Protein AF-A0A9Q9HU91-F1 (afdb_monomer_lite)

Radius of gyration: 11.98 Å; chains: 1; bounding box: 30×22×32 Å

Structure (mmCIF, N/CA/C/O backbone):
data_AF-A0A9Q9HU91-F1
#
_entry.id   AF-A0A9Q9HU91-F1
#
loop_
_atom_site.group_PDB
_atom_site.id
_atom_site.type_symbol
_atom_site.label_atom_id
_atom_site.label_alt_id
_atom_site.label_comp_id
_atom_site.label_asym_id
_atom_site.label_entity_id
_atom_site.label_seq_id
_atom_site.pdbx_PDB_ins_code
_atom_site.Cartn_x
_atom_site.Cartn_y
_atom_site.Cartn_z
_atom_site.occupancy
_atom_site.B_iso_or_equiv
_atom_site.auth_seq_id
_atom_site.auth_comp_id
_atom_site.auth_asym_id
_atom_site.auth_atom_id
_atom_site.pdbx_PDB_model_num
ATOM 1 N N . MET A 1 1 ? -18.610 10.916 9.228 1.00 46.19 1 MET A N 1
ATOM 2 C CA . MET A 1 1 ? -18.554 10.364 7.849 1.00 46.19 1 MET A CA 1
ATOM 3 C C . MET A 1 1 ? -17.146 10.348 7.216 1.00 46.19 1 MET A C 1
ATOM 5 O O . MET A 1 1 ? -17.035 9.986 6.052 1.00 46.19 1 MET A O 1
ATOM 9 N N . LEU A 1 2 ? -16.063 10.692 7.935 1.00 55.62 2 LEU A N 1
ATOM 10 C CA . LEU A 1 2 ? -14.687 10.605 7.403 1.00 55.62 2 LEU A CA 1
ATOM 11 C C . LEU A 1 2 ? -13.981 9.270 7.691 1.00 55.62 2 LEU A C 1
ATOM 13 O O . LEU A 1 2 ? -13.021 8.938 7.005 1.00 55.62 2 LEU A O 1
ATOM 17 N N . GLU A 1 3 ? -14.447 8.517 8.685 1.00 59.78 3 GLU A N 1
ATOM 18 C CA . GLU A 1 3 ? -13.731 7.351 9.213 1.00 59.78 3 GLU A CA 1
ATOM 19 C C . GLU A 1 3 ? -13.608 6.230 8.175 1.00 59.78 3 GLU A C 1
ATOM 21 O O . GLU A 1 3 ? -12.499 5.854 7.812 1.00 59.78 3 GLU A O 1
ATOM 26 N N . GLY A 1 4 ? -14.726 5.830 7.558 1.00 61.84 4 GLY A N 1
ATOM 27 C CA . GLY A 1 4 ? -14.709 4.833 6.484 1.00 61.84 4 GLY A CA 1
ATOM 28 C C . GLY A 1 4 ? -13.928 5.284 5.246 1.00 61.84 4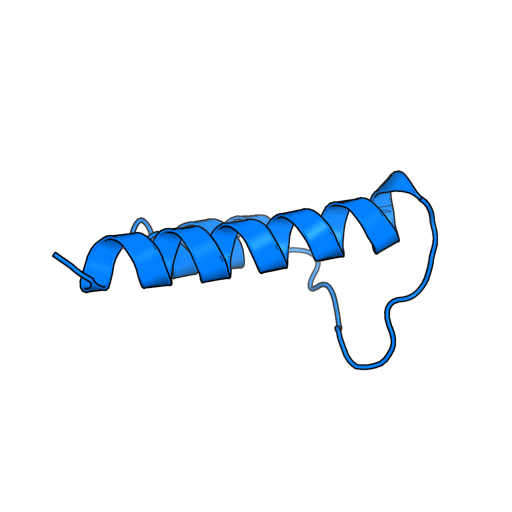 GLY A C 1
ATOM 29 O O . GLY A 1 4 ? -13.227 4.484 4.642 1.00 61.84 4 GLY A O 1
ATOM 30 N N . LYS A 1 5 ? -13.962 6.576 4.877 1.00 69.69 5 LYS A N 1
ATOM 31 C CA . LYS A 1 5 ? -13.186 7.075 3.723 1.00 69.69 5 LYS A CA 1
ATOM 32 C C . LYS A 1 5 ? -11.686 6.894 3.932 1.00 69.69 5 LYS A C 1
ATOM 34 O O . LYS A 1 5 ? -10.993 6.502 3.000 1.00 69.69 5 LYS A O 1
ATOM 39 N N . LYS A 1 6 ? -11.193 7.155 5.144 1.00 73.69 6 LYS A N 1
ATOM 40 C CA . LYS A 1 6 ? -9.774 7.006 5.480 1.00 73.69 6 LYS A CA 1
ATOM 41 C C . LYS A 1 6 ? -9.336 5.537 5.391 1.00 73.69 6 LYS A C 1
ATOM 43 O O . LYS A 1 6 ? -8.297 5.259 4.803 1.00 73.69 6 LYS A O 1
ATOM 48 N N . THR A 1 7 ? -10.172 4.617 5.868 1.00 80.19 7 THR A N 1
ATOM 49 C CA . THR A 1 7 ? -10.005 3.159 5.736 1.00 80.19 7 THR A CA 1
ATOM 50 C C . THR A 1 7 ? -9.876 2.727 4.270 1.00 80.19 7 THR A C 1
ATOM 52 O O . THR A 1 7 ? -8.905 2.067 3.901 1.00 80.19 7 THR A O 1
ATOM 55 N N . TYR A 1 8 ? -10.796 3.163 3.403 1.00 80.75 8 TYR A N 1
ATOM 56 C CA . TYR A 1 8 ? -10.740 2.824 1.975 1.00 80.75 8 TYR A CA 1
ATOM 57 C C . TYR A 1 8 ? -9.522 3.424 1.267 1.00 80.75 8 TYR A C 1
ATOM 59 O O . TYR A 1 8 ? -8.939 2.766 0.410 1.00 80.75 8 TYR A O 1
ATOM 67 N N . ILE A 1 9 ? -9.111 4.642 1.634 1.00 84.38 9 ILE A N 1
ATOM 68 C CA . ILE A 1 9 ? -7.914 5.282 1.071 1.00 84.38 9 ILE A CA 1
ATOM 69 C C . ILE A 1 9 ? -6.660 4.475 1.419 1.00 84.38 9 ILE A C 1
ATOM 71 O O . ILE A 1 9 ? -5.834 4.227 0.545 1.00 84.38 9 ILE A O 1
ATOM 75 N N . ILE A 1 10 ? -6.525 4.026 2.668 1.00 84.94 10 ILE A N 1
ATOM 76 C CA . ILE A 1 10 ? -5.370 3.229 3.102 1.00 84.94 10 ILE A CA 1
ATOM 77 C C . ILE A 1 10 ? -5.348 1.878 2.376 1.00 84.94 10 ILE A C 1
ATOM 79 O O . ILE A 1 10 ? -4.324 1.504 1.810 1.00 84.94 10 ILE A O 1
ATOM 83 N N . ALA A 1 11 ? -6.482 1.177 2.318 1.00 84.62 11 ALA A N 1
ATOM 84 C CA . ALA A 1 11 ? -6.588 -0.089 1.596 1.00 84.62 11 ALA A CA 1
ATOM 85 C C . ALA A 1 11 ? -6.271 0.058 0.096 1.00 84.62 11 ALA A C 1
ATOM 87 O O . ALA A 1 11 ? -5.549 -0.764 -0.468 1.00 84.62 11 ALA A O 1
ATOM 88 N N . ALA A 1 12 ? -6.756 1.130 -0.538 1.00 85.38 12 ALA A N 1
ATOM 89 C CA . ALA A 1 12 ? -6.460 1.428 -1.934 1.00 85.38 12 ALA A CA 1
ATOM 90 C C . ALA A 1 12 ? -4.967 1.701 -2.159 1.00 85.38 12 ALA A C 1
ATOM 92 O O . ALA A 1 12 ? -4.404 1.175 -3.111 1.00 85.38 12 ALA A O 1
ATOM 93 N N . MET A 1 13 ? -4.308 2.456 -1.274 1.00 86.88 13 MET A N 1
ATOM 94 C CA . MET A 1 13 ? -2.864 2.720 -1.362 1.00 86.88 13 MET A CA 1
ATOM 95 C C . MET A 1 13 ? -2.031 1.438 -1.239 1.00 86.88 13 MET A C 1
ATOM 97 O O . MET A 1 13 ? -1.064 1.261 -1.981 1.00 86.88 13 MET A O 1
ATOM 101 N N . ILE A 1 14 ? -2.426 0.523 -0.348 1.00 86.38 14 ILE A N 1
ATOM 102 C CA . ILE A 1 14 ? -1.760 -0.779 -0.204 1.00 86.38 14 ILE A CA 1
ATOM 103 C C . ILE A 1 14 ? -1.918 -1.589 -1.496 1.00 86.38 14 ILE A C 1
ATOM 105 O O . ILE A 1 14 ? -0.927 -2.058 -2.047 1.00 86.38 14 ILE A O 1
ATOM 109 N N . LEU A 1 15 ? -3.139 -1.697 -2.029 1.00 87.62 15 LEU A N 1
ATOM 110 C CA . LEU A 1 15 ? -3.395 -2.411 -3.286 1.00 87.62 15 LEU A CA 1
ATOM 111 C C . LEU A 1 15 ? -2.645 -1.806 -4.475 1.00 87.62 15 LEU A C 1
ATOM 113 O O . LEU A 1 15 ? -2.143 -2.541 -5.322 1.00 87.62 15 LEU A O 1
ATOM 117 N N . LEU A 1 16 ? -2.549 -0.480 -4.535 1.00 88.75 16 LEU A N 1
ATOM 118 C CA . LEU A 1 16 ? -1.856 0.220 -5.612 1.00 88.75 16 LEU A CA 1
ATOM 119 C C . LEU A 1 16 ? -0.345 -0.030 -5.547 1.00 88.75 16 LEU A C 1
ATOM 121 O O . LEU A 1 16 ? 0.272 -0.284 -6.575 1.00 88.75 16 LEU A O 1
ATOM 125 N N . SER A 1 17 ? 0.226 -0.063 -4.343 1.00 87.25 17 SER A N 1
ATOM 126 C CA . SER A 1 17 ? 1.636 -0.419 -4.134 1.00 87.25 17 SER A CA 1
ATOM 127 C C . SER A 1 17 ? 1.909 -1.867 -4.557 1.00 87.25 17 SER A C 1
ATOM 129 O O . SER A 1 17 ? 2.844 -2.122 -5.310 1.00 87.25 17 SER A O 1
ATOM 131 N N . VAL A 1 18 ? 1.028 -2.803 -4.178 1.00 86.88 18 VAL A N 1
ATOM 132 C CA . VAL A 1 18 ? 1.096 -4.215 -4.607 1.00 86.88 18 VAL A CA 1
ATOM 133 C C . VAL A 1 18 ? 1.023 -4.345 -6.118 1.00 86.88 18 VAL A C 1
ATOM 135 O O . VAL A 1 18 ? 1.792 -5.102 -6.707 1.00 86.88 18 VAL A O 1
ATOM 138 N N . PHE A 1 19 ? 0.130 -3.599 -6.760 1.00 87.56 19 PHE A N 1
ATOM 139 C CA . PHE A 1 19 ? 0.012 -3.613 -8.210 1.00 87.56 19 PHE A CA 1
ATOM 140 C C . PHE A 1 19 ? 1.286 -3.104 -8.901 1.00 87.56 19 PHE A C 1
ATOM 142 O O . PHE A 1 19 ? 1.707 -3.683 -9.900 1.00 87.56 19 PHE A O 1
ATOM 149 N N . VAL A 1 20 ? 1.923 -2.059 -8.372 1.00 88.75 20 VAL A N 1
ATOM 150 C CA . VAL A 1 20 ? 3.160 -1.508 -8.944 1.00 88.75 20 VAL A CA 1
ATOM 151 C C . VAL A 1 20 ? 4.333 -2.480 -8.777 1.00 88.75 20 VAL A C 1
ATOM 153 O O . VAL A 1 20 ? 5.000 -2.787 -9.764 1.00 88.75 20 VAL A O 1
ATOM 156 N N . GLU A 1 21 ? 4.540 -3.050 -7.591 1.00 88.06 21 GLU A N 1
ATOM 157 C CA . GLU A 1 21 ? 5.666 -3.973 -7.386 1.00 88.06 21 GLU A CA 1
ATOM 158 C C . GLU A 1 21 ? 5.445 -5.337 -8.046 1.00 88.06 21 GLU A C 1
ATOM 160 O O . GLU A 1 21 ? 6.301 -5.822 -8.781 1.00 88.06 21 GLU A O 1
ATOM 165 N N . ARG A 1 22 ? 4.287 -5.974 -7.826 1.00 82.19 22 ARG A N 1
ATOM 166 C CA . ARG A 1 22 ? 4.028 -7.349 -8.302 1.00 82.19 22 ARG A CA 1
ATOM 167 C C . ARG A 1 22 ? 3.470 -7.390 -9.724 1.00 82.19 22 ARG A C 1
ATOM 169 O O . ARG A 1 22 ? 3.669 -8.381 -10.419 1.00 82.19 22 ARG A O 1
ATOM 176 N N . GLY A 1 23 ? 2.739 -6.357 -10.140 1.00 83.50 23 GLY A N 1
ATOM 177 C CA . GLY A 1 23 ? 2.130 -6.277 -11.470 1.00 83.50 23 GLY A CA 1
ATOM 178 C C . GLY A 1 23 ? 3.040 -5.624 -12.507 1.00 83.50 23 GLY A C 1
ATOM 179 O O . GLY A 1 23 ? 3.122 -6.118 -13.630 1.00 83.50 23 GLY A O 1
ATOM 180 N N . LEU A 1 24 ? 3.735 -4.541 -12.138 1.00 87.19 24 LEU A N 1
ATOM 181 C CA . LEU A 1 24 ? 4.643 -3.819 -13.041 1.00 87.19 24 LEU A CA 1
ATOM 182 C C . LEU A 1 24 ? 6.124 -4.171 -12.831 1.00 87.19 24 LEU A C 1
ATOM 184 O O . LEU A 1 24 ? 6.936 -3.828 -13.687 1.00 87.19 24 LEU A O 1
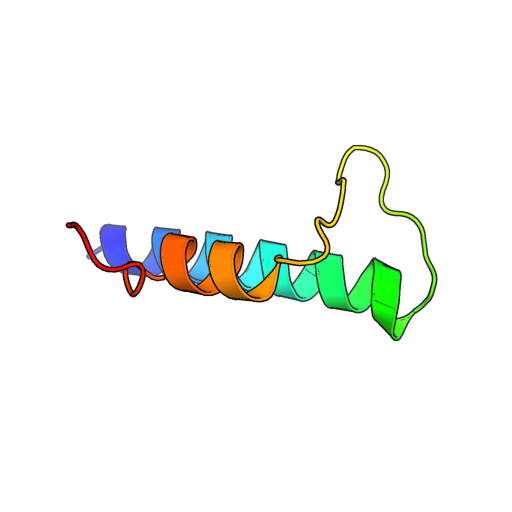ATOM 188 N N . GLY A 1 25 ? 6.483 -4.856 -11.739 1.00 84.38 25 GLY A N 1
ATOM 189 C CA . GLY A 1 25 ? 7.873 -5.220 -11.442 1.00 84.38 25 GLY A CA 1
ATOM 190 C C . GLY A 1 25 ? 8.744 -4.028 -11.039 1.00 84.38 25 GLY A C 1
ATOM 191 O O . GLY A 1 25 ? 9.958 -4.081 -11.211 1.00 84.38 25 GLY A O 1
ATOM 192 N N . ILE A 1 26 ? 8.130 -2.932 -10.582 1.00 85.19 26 ILE A N 1
ATOM 193 C CA . ILE A 1 26 ? 8.831 -1.709 -10.183 1.00 85.19 26 ILE A CA 1
ATOM 194 C C . ILE A 1 26 ? 8.952 -1.709 -8.664 1.00 85.19 26 ILE A C 1
ATOM 196 O O . ILE A 1 26 ? 7.931 -1.601 -7.995 1.00 85.19 26 ILE A O 1
ATOM 200 N N . ASP A 1 27 ? 10.173 -1.768 -8.134 1.00 82.38 27 ASP A N 1
ATOM 201 C CA . ASP A 1 27 ? 10.418 -1.634 -6.694 1.00 82.38 27 ASP A CA 1
ATOM 202 C C . ASP A 1 27 ? 9.995 -0.245 -6.201 1.00 82.38 27 ASP A C 1
ATOM 204 O O . ASP A 1 27 ? 10.468 0.785 -6.707 1.00 82.38 27 ASP A O 1
ATOM 208 N N . VAL A 1 28 ? 9.104 -0.197 -5.209 1.00 80.25 28 VAL A N 1
ATOM 209 C CA . VAL A 1 28 ? 8.637 1.061 -4.627 1.00 80.25 28 VAL A CA 1
ATOM 210 C C . VAL A 1 28 ? 9.510 1.393 -3.413 1.00 80.25 28 VAL A C 1
ATOM 212 O O . VAL A 1 28 ? 9.421 0.737 -2.374 1.00 80.25 28 VAL A O 1
ATOM 215 N N . PRO A 1 29 ? 10.354 2.439 -3.482 1.00 79.25 29 PRO A N 1
ATOM 216 C CA . PRO A 1 29 ? 11.288 2.741 -2.407 1.00 79.25 29 PRO A CA 1
ATOM 217 C C . PRO A 1 29 ? 10.548 3.104 -1.114 1.00 79.25 29 PRO A C 1
ATOM 219 O O . PRO A 1 29 ? 9.735 4.028 -1.081 1.00 79.25 29 PRO A O 1
ATOM 222 N N . GLY A 1 30 ? 10.870 2.390 -0.033 1.00 73.81 30 GLY A N 1
ATOM 223 C CA . GLY A 1 30 ? 10.274 2.597 1.290 1.00 73.81 30 GLY A CA 1
ATOM 224 C C . GLY A 1 30 ? 8.986 1.811 1.550 1.00 73.81 30 GLY A C 1
ATOM 225 O O . GLY A 1 30 ? 8.391 1.992 2.613 1.00 73.81 30 GLY A O 1
ATOM 226 N N . ILE A 1 31 ? 8.563 0.942 0.628 1.00 72.75 31 ILE A N 1
ATOM 227 C CA . ILE A 1 3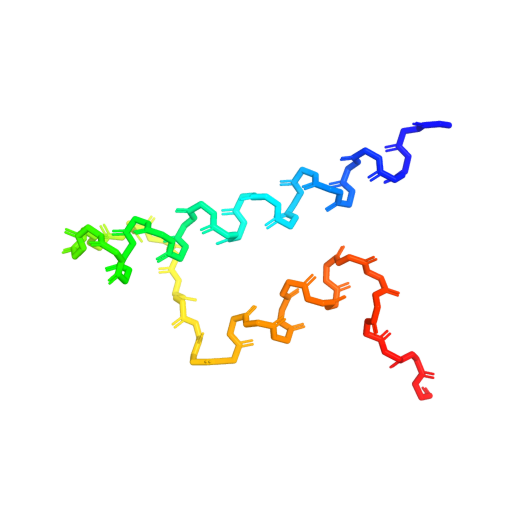1 ? 7.459 0.004 0.841 1.00 72.75 31 ILE A CA 1
ATOM 228 C C . ILE A 1 31 ? 8.016 -1.417 0.763 1.00 72.75 31 ILE 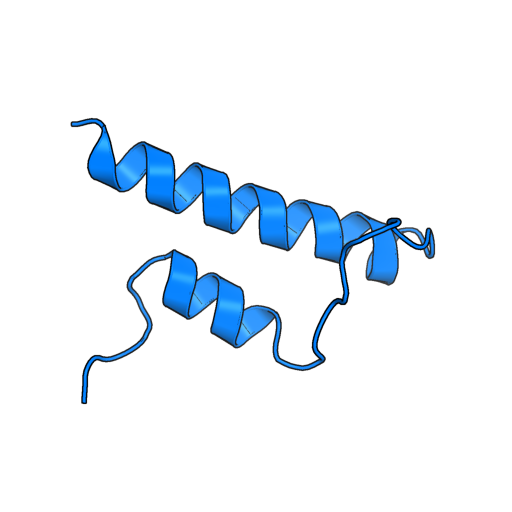A C 1
ATOM 230 O O . ILE A 1 31 ? 8.538 -1.824 -0.260 1.00 72.75 31 ILE A O 1
ATOM 234 N N . GLU A 1 32 ? 7.897 -2.178 1.851 1.00 77.38 32 GLU A N 1
ATOM 235 C CA . GLU A 1 32 ? 8.145 -3.622 1.831 1.00 77.38 32 GLU A CA 1
ATOM 236 C C . GLU A 1 32 ? 6.809 -4.351 1.723 1.00 77.38 32 GLU A C 1
ATOM 238 O O . GLU A 1 32 ? 6.014 -4.391 2.671 1.00 77.38 32 GLU A O 1
ATOM 243 N N . ILE A 1 33 ? 6.543 -4.942 0.560 1.00 72.12 33 ILE A N 1
ATOM 244 C CA . ILE A 1 33 ? 5.335 -5.738 0.365 1.00 72.12 33 ILE A CA 1
ATOM 245 C C . ILE A 1 33 ? 5.545 -7.125 0.954 1.00 72.12 33 ILE A C 1
ATOM 247 O O . ILE A 1 33 ? 6.071 -8.040 0.321 1.00 72.12 33 ILE A O 1
ATOM 251 N N . SER A 1 34 ? 5.083 -7.274 2.195 1.00 73.12 34 SER A N 1
ATOM 252 C CA . SER A 1 34 ? 4.977 -8.570 2.861 1.00 73.12 34 SER A CA 1
ATOM 253 C C . SER A 1 34 ? 4.173 -9.552 2.000 1.00 73.12 34 SER A C 1
ATOM 255 O O . SER A 1 34 ? 3.155 -9.181 1.411 1.00 73.12 34 SER A O 1
ATOM 257 N N . ASP A 1 35 ? 4.565 -10.829 1.977 1.00 76.81 35 ASP A N 1
ATOM 258 C CA . ASP A 1 35 ? 3.819 -11.880 1.267 1.00 76.81 35 ASP A CA 1
ATOM 259 C C . ASP A 1 35 ? 2.353 -11.987 1.728 1.00 76.81 35 ASP A C 1
ATOM 261 O O . ASP A 1 35 ? 1.485 -12.391 0.957 1.00 76.81 35 ASP A O 1
ATOM 265 N N . ASN A 1 36 ? 2.050 -11.529 2.948 1.00 81.00 36 ASN A N 1
ATOM 266 C CA . ASN A 1 36 ? 0.702 -11.481 3.514 1.00 81.00 36 ASN A CA 1
ATOM 267 C C . ASN A 1 36 ? -0.025 -10.140 3.280 1.00 81.00 36 ASN A C 1
ATOM 269 O O . ASN A 1 36 ? -0.911 -9.774 4.056 1.00 81.00 36 ASN A O 1
ATOM 273 N N . TRP A 1 37 ? 0.311 -9.394 2.224 1.00 82.19 37 TRP A N 1
ATOM 274 C CA . TRP A 1 37 ? -0.302 -8.096 1.895 1.00 82.19 37 TRP A CA 1
ATOM 275 C C . TRP A 1 37 ? -1.839 -8.133 1.845 1.00 82.19 37 TRP A C 1
ATOM 277 O O . TRP A 1 37 ? -2.487 -7.168 2.245 1.00 82.19 37 TRP A O 1
ATOM 287 N N . GLY A 1 38 ? -2.445 -9.254 1.438 1.00 80.69 38 GLY A N 1
ATOM 288 C CA . GLY A 1 38 ? -3.902 -9.427 1.452 1.00 80.69 38 GLY A CA 1
ATOM 289 C C . GLY A 1 38 ? -4.498 -9.334 2.861 1.00 80.69 38 GLY A C 1
ATOM 290 O O . GLY A 1 38 ? -5.517 -8.677 3.062 1.00 80.69 38 GLY A O 1
ATOM 291 N N . LEU A 1 39 ? -3.817 -9.897 3.861 1.00 84.06 39 LEU A N 1
ATOM 292 C CA . LEU A 1 39 ? -4.219 -9.808 5.2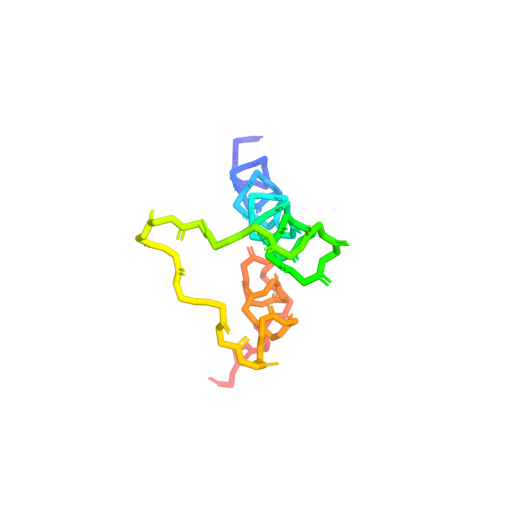65 1.00 84.06 39 LEU A CA 1
ATOM 293 C C . LEU A 1 39 ? -4.049 -8.378 5.803 1.00 84.06 39 LEU A C 1
ATOM 295 O O . LEU A 1 39 ? -4.883 -7.904 6.571 1.00 84.06 39 LEU A O 1
ATOM 299 N N . VAL A 1 40 ? -3.023 -7.654 5.341 1.00 82.12 40 VAL A N 1
ATOM 300 C CA . VAL A 1 40 ? -2.826 -6.228 5.656 1.00 82.12 40 VAL A CA 1
ATOM 301 C C . VAL A 1 40 ? -3.962 -5.376 5.084 1.00 82.12 40 VAL A C 1
ATOM 303 O O . VAL A 1 40 ? -4.488 -4.522 5.793 1.00 82.12 40 VAL A O 1
ATOM 306 N N . VAL A 1 41 ? -4.401 -5.638 3.848 1.00 83.56 41 VAL A N 1
ATOM 307 C CA . VAL A 1 41 ? -5.565 -4.967 3.243 1.00 83.56 41 VAL A CA 1
ATOM 308 C C . VAL A 1 41 ? -6.845 -5.287 4.016 1.00 83.56 41 VAL A C 1
ATOM 310 O O . VAL A 1 41 ? -7.605 -4.376 4.330 1.00 83.56 41 VAL A O 1
ATOM 313 N N . MET A 1 42 ? -7.083 -6.551 4.378 1.00 83.19 42 MET A N 1
ATOM 314 C CA . MET A 1 42 ? -8.267 -6.942 5.158 1.00 83.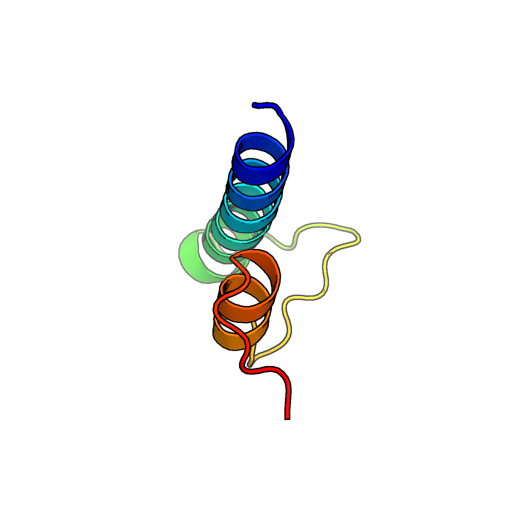19 42 MET A CA 1
ATOM 315 C C . MET A 1 42 ? -8.279 -6.299 6.552 1.00 83.19 42 MET A C 1
ATOM 317 O O . MET A 1 42 ? -9.313 -5.782 6.975 1.00 83.19 42 MET A O 1
ATOM 321 N N . ASN A 1 43 ? -7.131 -6.242 7.230 1.00 83.25 43 ASN A N 1
ATOM 322 C CA . ASN A 1 43 ? -6.972 -5.505 8.486 1.00 83.25 43 ASN A CA 1
ATOM 323 C C . ASN A 1 43 ? -7.214 -4.001 8.293 1.00 83.25 43 ASN A C 1
ATOM 325 O O . ASN A 1 43 ? -7.954 -3.393 9.065 1.00 83.25 43 ASN A O 1
ATOM 329 N N . ALA A 1 44 ? -6.651 -3.403 7.238 1.00 78.75 44 ALA A N 1
ATOM 330 C CA . ALA A 1 44 ? -6.836 -1.990 6.916 1.00 78.75 44 ALA A CA 1
ATOM 331 C C . ALA A 1 44 ? -8.293 -1.646 6.582 1.00 78.75 44 ALA A C 1
ATOM 333 O O . ALA A 1 44 ? -8.713 -0.524 6.843 1.00 78.75 44 ALA A O 1
ATOM 334 N N . LEU A 1 45 ? -9.061 -2.602 6.049 1.00 80.62 45 LEU A N 1
ATOM 335 C CA . LEU A 1 45 ? -10.501 -2.501 5.794 1.00 80.62 45 LEU A CA 1
ATOM 336 C C . LEU A 1 45 ? -11.369 -2.728 7.044 1.00 80.62 45 LEU A C 1
ATOM 338 O O . LEU A 1 45 ? -12.590 -2.617 6.956 1.00 80.62 45 LEU A O 1
ATOM 342 N N . GLY A 1 46 ? -10.767 -3.041 8.196 1.00 75.19 46 GLY A N 1
ATOM 343 C CA . GLY A 1 46 ? -11.495 -3.389 9.421 1.00 75.19 46 GLY A CA 1
ATOM 344 C C . GLY A 1 46 ? -12.175 -4.762 9.365 1.00 75.19 46 GLY A C 1
ATOM 345 O O . GLY A 1 46 ? -13.030 -5.055 10.193 1.00 75.19 46 GLY A O 1
ATOM 346 N N . LEU A 1 47 ? -11.809 -5.595 8.385 1.00 77.19 47 LEU A N 1
ATOM 347 C CA . LEU A 1 47 ? -12.273 -6.979 8.221 1.00 77.19 47 LEU A CA 1
ATOM 348 C C . LEU A 1 47 ? -11.358 -7.984 8.938 1.00 77.19 47 LEU A C 1
ATOM 350 O O . LEU A 1 47 ? -11.669 -9.171 9.006 1.00 77.19 47 LEU A O 1
ATOM 354 N N . GLY A 1 48 ? -10.230 -7.502 9.464 1.00 66.00 48 GLY A N 1
ATOM 355 C CA . GLY A 1 48 ? -9.392 -8.218 10.409 1.00 66.00 48 GLY A CA 1
ATOM 356 C C . GLY A 1 48 ? -10.150 -8.467 11.697 1.00 66.00 48 GLY A C 1
ATOM 357 O O . GLY A 1 48 ? -10.428 -7.529 12.438 1.00 66.00 48 GLY A O 1
ATOM 358 N N . THR A 1 49 ? -10.527 -9.718 11.936 1.00 57.97 49 THR A N 1
ATOM 359 C CA . THR A 1 49 ? -11.250 -10.139 13.133 1.00 57.97 49 THR A CA 1
ATOM 360 C C . THR A 1 49 ? -10.523 -9.658 14.397 1.00 57.97 49 THR A C 1
ATOM 362 O O . THR A 1 49 ? -9.367 -10.037 14.591 1.00 57.97 49 THR A O 1
ATOM 365 N N . PRO A 1 50 ? -11.164 -8.862 15.275 1.00 49.41 50 PRO A N 1
ATOM 366 C CA . PRO A 1 50 ? -10.691 -8.725 16.641 1.00 49.41 50 PRO A CA 1
ATOM 367 C C . PRO A 1 50 ? -10.976 -10.058 17.342 1.00 49.41 50 PRO A C 1
ATOM 369 O O . PRO A 1 50 ? -12.137 -10.442 17.492 1.00 49.41 50 PRO A O 1
ATOM 372 N N . ALA A 1 51 ? -9.919 -10.794 17.676 1.00 43.62 51 ALA A N 1
ATOM 373 C CA . ALA A 1 51 ? -9.987 -11.832 18.699 1.00 43.62 51 ALA A CA 1
ATOM 374 C C . ALA A 1 51 ? -9.925 -11.175 20.082 1.00 43.62 51 ALA A C 1
ATOM 376 O O . ALA A 1 51 ? -9.141 -10.206 20.226 1.00 43.62 51 ALA A O 1
#

Foldseek 3Di:
DCPQVQLVVVLVVLVVQCCCCVVVVDDDPPDDCDPVSVQVSCVSNVVNDDD

Sequence (51 aa):
MLEGKKTYIIAAMILLSVFVERGLGIDVPGIEISDNWGLVVMNALGLGTPA

pLDDT: mean 77.54, std 11.12, range [43.62, 88.75]

Secondary structure (DSSP, 8-state):
--HHHHHHHHHHHHHHHHIIIIIH----TT----TTHHHHHHHHTT-S---